Protein AF-A0A9D0VBN8-F1 (afdb_monomer_lite)

Sequence (74 aa):
ARLDRAHLSGFIERLLPMDRDERRALVAIDPDRADYLLAGIHILDRILAMAGCEALIVSVRGLRYGLLAADRAC

Radius of gyration: 15.51 Å; chains: 1; bounding box: 26×42×31 Å

Secondary structure (DSSP, 8-state):
-EEEHHHHHHHHHHHSS--HHHHHHH-SS-GGGGGTHHHHHHHHHHHHHHTT-SEEE--S--HHHHHHHHHTT-

Foldseek 3Di:
DKDFLVNLVVVLVVLVVDDLVRLLVVDPPDSVCSVCVNVVSVVVNVVCVVVVHGIDDDDPDDPVVVVVVVVVVD

Structure (mmCIF, N/CA/C/O backbone):
data_AF-A0A9D0VBN8-F1
#
_entry.id   AF-A0A9D0VBN8-F1
#
loop_
_atom_site.group_PDB
_atom_site.id
_atom_site.type_symbol
_atom_site.label_atom_id
_atom_site.label_alt_id
_atom_site.label_comp_id
_atom_site.label_asym_id
_atom_site.label_entity_id
_atom_site.label_seq_id
_atom_site.pdbx_PDB_ins_code
_atom_site.Cartn_x
_atom_site.Cartn_y
_atom_site.Cartn_z
_atom_site.occupancy
_atom_site.B_iso_or_equiv
_atom_site.auth_seq_id
_atom_site.auth_comp_id
_atom_site.auth_asym_id
_atom_site.auth_atom_id
_atom_site.pdbx_PDB_model_num
ATOM 1 N N . ALA A 1 1 ? 4.148 -4.636 10.025 1.00 90.00 1 ALA A N 1
ATOM 2 C CA . ALA A 1 1 ? 4.575 -3.222 9.907 1.00 90.00 1 ALA A CA 1
ATOM 3 C C . ALA A 1 1 ? 3.352 -2.318 10.030 1.00 90.00 1 ALA A C 1
ATOM 5 O O . ALA A 1 1 ? 2.293 -2.733 9.571 1.00 90.00 1 ALA A O 1
ATOM 6 N N . ARG A 1 2 ? 3.467 -1.142 10.659 1.00 96.31 2 ARG A N 1
ATOM 7 C CA . ARG A 1 2 ? 2.397 -0.128 10.687 1.00 96.31 2 ARG A CA 1
ATOM 8 C C . ARG A 1 2 ? 2.592 0.827 9.510 1.00 96.31 2 ARG A C 1
ATOM 10 O O . ARG A 1 2 ? 3.713 1.274 9.307 1.00 96.31 2 ARG A O 1
ATOM 17 N N . LEU A 1 3 ? 1.528 1.113 8.765 1.00 97.19 3 LEU A N 1
ATOM 18 C CA . LEU A 1 3 ? 1.515 2.095 7.679 1.00 97.19 3 LEU A CA 1
ATOM 19 C C . LEU A 1 3 ? 0.405 3.101 7.956 1.00 97.19 3 LEU A C 1
ATOM 21 O O . LEU A 1 3 ? -0.755 2.707 8.061 1.00 97.19 3 LEU A O 1
ATOM 25 N N . ASP A 1 4 ? 0.766 4.369 8.115 1.00 97.44 4 ASP A N 1
ATOM 26 C CA . ASP A 1 4 ? -0.198 5.461 8.257 1.00 97.44 4 ASP A CA 1
ATOM 27 C C . ASP A 1 4 ? -0.462 6.164 6.921 1.00 97.44 4 ASP A C 1
ATOM 29 O O . ASP A 1 4 ? 0.165 5.875 5.897 1.00 97.44 4 ASP A O 1
ATOM 33 N N . ARG A 1 5 ? -1.409 7.101 6.940 1.00 96.38 5 ARG A N 1
ATOM 34 C CA . ARG A 1 5 ? -1.789 7.882 5.761 1.00 96.38 5 ARG A CA 1
ATOM 35 C C . ARG A 1 5 ? -0.654 8.726 5.177 1.00 96.38 5 ARG A C 1
ATOM 37 O O . ARG A 1 5 ? -0.616 8.902 3.963 1.00 96.38 5 ARG A O 1
ATOM 44 N N . ALA A 1 6 ? 0.287 9.202 5.994 1.00 96.62 6 ALA A N 1
ATOM 45 C CA . ALA A 1 6 ? 1.433 9.967 5.506 1.00 96.62 6 ALA A CA 1
ATOM 46 C C . ALA A 1 6 ? 2.391 9.075 4.705 1.00 96.62 6 ALA A C 1
ATOM 48 O O . ALA A 1 6 ? 2.850 9.471 3.634 1.00 96.62 6 ALA A O 1
ATOM 49 N N . HIS A 1 7 ? 2.618 7.836 5.159 1.00 96.94 7 HIS A N 1
ATOM 50 C CA . HIS A 1 7 ? 3.370 6.856 4.376 1.00 96.94 7 HIS A CA 1
ATOM 51 C C . HIS A 1 7 ? 2.686 6.590 3.028 1.00 96.94 7 HIS A C 1
ATOM 53 O O . HIS A 1 7 ? 3.361 6.575 2.000 1.00 96.94 7 HIS A O 1
ATOM 59 N N . LEU A 1 8 ? 1.357 6.406 3.011 1.00 97.00 8 LEU A N 1
ATOM 60 C CA . LEU A 1 8 ? 0.619 6.168 1.764 1.00 97.00 8 LEU A CA 1
ATOM 61 C C . LEU A 1 8 ? 0.699 7.366 0.807 1.00 97.00 8 LEU A C 1
ATOM 63 O O . LEU A 1 8 ? 0.987 7.157 -0.369 1.00 97.00 8 LEU A O 1
ATOM 67 N N . SER A 1 9 ? 0.522 8.598 1.302 1.00 96.88 9 SER A N 1
ATOM 68 C CA . SER A 1 9 ? 0.675 9.821 0.494 1.00 96.88 9 SER A CA 1
ATOM 69 C C . SER A 1 9 ? 2.070 9.915 -0.117 1.00 96.88 9 SER A C 1
ATOM 71 O O . SER A 1 9 ? 2.199 10.095 -1.324 1.00 96.88 9 SER A O 1
ATOM 73 N N . GLY A 1 10 ? 3.116 9.678 0.680 1.00 97.31 10 GLY A N 1
ATOM 74 C CA . GLY A 1 10 ? 4.494 9.698 0.188 1.00 97.31 10 GLY A CA 1
ATOM 75 C C . GLY A 1 10 ? 4.762 8.644 -0.891 1.00 97.31 10 GLY A C 1
ATOM 76 O O . GLY A 1 10 ? 5.485 8.906 -1.853 1.00 97.31 10 GLY A O 1
ATOM 77 N N . PHE A 1 11 ? 4.151 7.457 -0.792 1.00 95.88 11 PHE A N 1
ATOM 78 C CA . PHE A 1 11 ? 4.226 6.471 -1.871 1.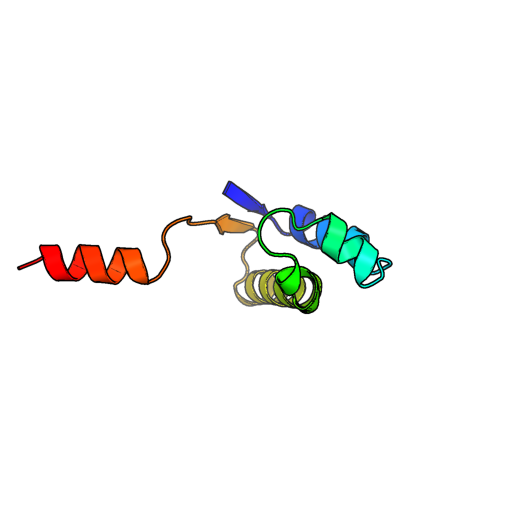00 95.88 11 PHE A CA 1
ATOM 79 C C . PHE A 1 11 ? 3.461 6.905 -3.123 1.00 95.88 11 PHE A C 1
ATOM 81 O O . PHE A 1 11 ? 3.970 6.698 -4.222 1.00 95.88 11 PHE A O 1
ATOM 88 N N . ILE A 1 12 ? 2.276 7.504 -2.982 1.00 96.81 12 ILE A N 1
ATOM 89 C CA . ILE A 1 12 ? 1.505 8.036 -4.117 1.00 96.81 12 ILE A CA 1
ATOM 90 C C . ILE A 1 12 ? 2.326 9.102 -4.842 1.00 96.81 12 ILE A C 1
ATOM 92 O O . ILE A 1 12 ? 2.555 8.972 -6.041 1.00 96.81 12 ILE A O 1
ATOM 96 N N . GLU A 1 13 ? 2.830 10.101 -4.119 1.00 97.62 13 GLU A N 1
ATOM 97 C CA . GLU A 1 13 ? 3.638 11.197 -4.668 1.00 97.62 13 GLU A CA 1
ATOM 98 C C . GLU A 1 13 ? 4.884 10.687 -5.397 1.00 97.62 13 GLU A C 1
ATOM 100 O O . GLU A 1 13 ? 5.235 11.193 -6.460 1.00 97.62 13 GLU A O 1
ATOM 105 N N . ARG A 1 14 ? 5.522 9.638 -4.867 1.00 96.06 14 ARG A N 1
ATOM 106 C CA . ARG A 1 14 ? 6.683 9.005 -5.498 1.00 96.06 14 ARG A CA 1
ATOM 107 C C . ARG A 1 14 ? 6.328 8.206 -6.754 1.00 96.06 14 ARG A C 1
ATOM 109 O O . ARG A 1 14 ? 7.101 8.220 -7.703 1.00 96.06 14 ARG A O 1
ATOM 116 N N . LEU A 1 15 ? 5.218 7.466 -6.748 1.00 95.38 15 LEU A N 1
ATOM 117 C CA . LEU A 1 15 ? 4.854 6.528 -7.822 1.00 95.38 15 LEU A CA 1
ATOM 118 C C . LEU A 1 15 ? 4.078 7.172 -8.973 1.00 95.38 15 LEU A C 1
ATOM 120 O O . LEU A 1 15 ? 4.066 6.618 -10.074 1.00 95.38 15 LEU A O 1
ATOM 124 N N . LEU A 1 16 ? 3.401 8.292 -8.714 1.00 95.81 16 LEU A N 1
ATOM 125 C CA . LEU A 1 16 ? 2.590 9.006 -9.693 1.00 95.81 16 LEU A CA 1
ATOM 126 C C . LEU A 1 16 ? 3.394 9.513 -10.906 1.00 95.81 16 LEU A C 1
ATOM 128 O O . LEU A 1 16 ? 2.926 9.289 -12.021 1.00 95.81 16 LEU A O 1
ATOM 132 N N . PRO A 1 17 ? 4.578 10.144 -10.749 1.00 97.00 17 PRO A N 1
ATOM 133 C CA . PRO A 1 17 ? 5.360 10.606 -11.895 1.00 97.00 17 PRO A CA 1
ATOM 134 C C . PRO A 1 17 ? 6.118 9.479 -12.606 1.00 97.00 17 PRO A C 1
ATOM 136 O O . PRO A 1 17 ? 6.624 9.710 -13.698 1.00 97.00 17 PRO A O 1
ATOM 139 N N . MET A 1 18 ? 6.217 8.292 -11.997 1.00 96.44 18 MET A N 1
ATOM 140 C CA . MET A 1 18 ? 7.005 7.196 -12.549 1.00 96.44 18 MET A CA 1
ATOM 141 C C . MET A 1 18 ? 6.317 6.540 -13.741 1.00 96.44 18 MET A C 1
ATOM 143 O O . MET A 1 18 ? 5.108 6.264 -13.717 1.00 96.44 18 MET A O 1
ATOM 147 N N . ASP A 1 19 ? 7.108 6.201 -14.749 1.00 94.06 19 ASP A N 1
ATOM 148 C CA . ASP A 1 19 ? 6.675 5.327 -15.823 1.00 94.06 19 ASP A CA 1
ATOM 149 C C . ASP A 1 19 ? 6.618 3.853 -15.373 1.00 94.06 19 ASP A C 1
ATOM 151 O O . ASP A 1 19 ? 6.766 3.489 -14.199 1.00 94.06 19 ASP A O 1
ATOM 155 N N . ARG A 1 20 ? 6.304 2.970 -16.319 1.00 91.25 20 ARG A N 1
ATOM 156 C CA . ARG A 1 20 ? 6.190 1.541 -16.041 1.00 91.25 20 ARG A CA 1
ATOM 157 C C . ARG A 1 20 ? 7.525 0.915 -15.637 1.00 91.25 20 ARG A C 1
ATOM 159 O O . ARG A 1 20 ? 7.546 0.130 -14.690 1.00 91.25 20 ARG A O 1
ATOM 166 N N . ASP A 1 21 ? 8.605 1.223 -16.339 1.00 93.06 21 ASP A N 1
ATOM 167 C CA . ASP A 1 21 ? 9.896 0.570 -16.137 1.00 93.06 21 ASP A CA 1
ATOM 168 C C . ASP A 1 21 ? 10.568 1.072 -14.853 1.00 93.06 21 ASP A C 1
ATOM 170 O O . ASP A 1 21 ? 11.103 0.273 -14.079 1.00 93.06 21 ASP A O 1
ATOM 174 N N . GLU A 1 22 ? 10.411 2.358 -14.540 1.00 94.88 22 GLU A N 1
ATOM 175 C CA . GLU A 1 22 ? 10.794 2.947 -13.257 1.00 94.88 22 GLU A CA 1
ATOM 176 C C . GLU A 1 22 ? 10.067 2.268 -12.088 1.00 94.88 22 GLU A C 1
ATOM 178 O O . GLU A 1 22 ? 10.694 1.901 -11.090 1.00 94.88 22 GLU A O 1
ATOM 183 N N . ARG A 1 23 ? 8.755 2.012 -12.216 1.00 94.38 23 ARG A N 1
ATOM 184 C CA . ARG A 1 23 ? 8.004 1.262 -11.194 1.00 94.38 23 ARG A CA 1
ATOM 185 C C . ARG A 1 23 ? 8.453 -0.194 -11.087 1.00 94.38 23 ARG A C 1
ATOM 187 O O . ARG A 1 23 ? 8.524 -0.713 -9.973 1.00 94.38 23 ARG A O 1
ATOM 194 N N . ARG A 1 24 ? 8.780 -0.858 -12.201 1.00 94.00 24 ARG A N 1
ATOM 195 C CA . ARG A 1 24 ? 9.294 -2.242 -12.191 1.00 94.00 24 ARG A CA 1
ATOM 196 C C . ARG A 1 24 ? 10.614 -2.355 -11.441 1.00 94.00 24 ARG A C 1
ATOM 198 O O . ARG A 1 24 ? 10.784 -3.304 -10.680 1.00 94.00 24 ARG A O 1
ATOM 205 N N . ALA A 1 25 ? 11.493 -1.363 -11.568 1.00 92.06 25 ALA A N 1
ATOM 206 C CA . ALA A 1 25 ? 12.752 -1.320 -10.828 1.00 92.06 25 ALA A CA 1
ATOM 207 C C . ALA A 1 25 ? 12.563 -1.249 -9.296 1.00 92.06 25 ALA A C 1
ATOM 209 O O . ALA A 1 25 ? 13.455 -1.643 -8.546 1.00 92.06 25 ALA A O 1
ATOM 210 N N . LEU A 1 26 ? 11.401 -0.790 -8.809 1.00 90.00 26 LEU A N 1
ATOM 211 C CA . LEU A 1 26 ? 11.092 -0.740 -7.376 1.00 90.00 26 LEU A CA 1
ATOM 212 C C . LEU A 1 26 ? 10.625 -2.076 -6.790 1.00 90.00 26 LEU A C 1
ATOM 214 O O . LEU A 1 26 ? 10.678 -2.252 -5.570 1.00 90.00 26 LEU A O 1
ATOM 218 N N . VAL A 1 27 ? 10.145 -3.010 -7.617 1.00 89.69 27 VAL A N 1
ATOM 219 C CA . VAL A 1 27 ? 9.552 -4.266 -7.144 1.00 89.69 27 VAL A CA 1
ATOM 220 C C . VAL A 1 27 ? 10.489 -5.444 -7.403 1.00 89.69 27 VAL A C 1
ATOM 222 O O . VAL A 1 27 ? 10.383 -6.148 -8.400 1.00 89.69 27 VAL A O 1
ATOM 225 N N . ALA A 1 28 ? 11.379 -5.704 -6.445 1.00 79.75 28 ALA A N 1
ATOM 226 C CA . ALA A 1 28 ? 12.431 -6.717 -6.578 1.00 79.75 28 ALA A CA 1
ATOM 227 C C . ALA A 1 28 ? 11.937 -8.178 -6.662 1.00 79.75 28 ALA A C 1
ATOM 229 O O . ALA A 1 28 ? 12.643 -9.030 -7.187 1.00 79.75 28 ALA A O 1
ATOM 230 N N . ILE A 1 29 ? 10.761 -8.489 -6.104 1.00 81.06 29 ILE A N 1
ATOM 231 C CA . ILE A 1 29 ? 10.288 -9.881 -5.960 1.00 81.06 29 ILE A CA 1
ATOM 232 C C . ILE A 1 29 ? 9.423 -10.316 -7.146 1.00 81.06 29 ILE A C 1
ATOM 234 O O . ILE A 1 29 ? 9.437 -11.480 -7.531 1.00 81.06 29 ILE A O 1
ATOM 238 N N . ASP A 1 30 ? 8.629 -9.395 -7.681 1.00 88.88 30 ASP A N 1
ATOM 239 C CA . ASP A 1 30 ? 7.571 -9.696 -8.640 1.00 88.88 30 ASP A CA 1
ATOM 240 C C . ASP A 1 30 ? 7.318 -8.445 -9.498 1.00 88.88 30 ASP A C 1
ATOM 242 O O . ASP A 1 30 ? 6.552 -7.560 -9.096 1.00 88.88 30 ASP A O 1
ATOM 246 N N . PRO A 1 31 ? 8.019 -8.321 -10.640 1.00 89.19 31 PRO A N 1
ATOM 247 C CA . PRO A 1 31 ? 7.969 -7.132 -11.485 1.00 89.19 31 PRO A CA 1
ATOM 248 C C . PRO A 1 31 ? 6.576 -6.816 -12.026 1.00 89.19 31 PRO A C 1
ATOM 250 O O . PRO A 1 31 ? 6.309 -5.670 -12.382 1.00 89.19 31 PRO A O 1
ATOM 253 N N . ASP A 1 32 ? 5.681 -7.800 -12.089 1.00 90.94 32 ASP A N 1
ATOM 254 C CA . ASP A 1 32 ? 4.333 -7.609 -12.627 1.00 90.94 32 ASP A CA 1
ATOM 255 C C . ASP A 1 32 ? 3.429 -6.864 -11.635 1.00 90.94 32 ASP A C 1
ATOM 257 O O . ASP A 1 32 ? 2.441 -6.245 -12.028 1.00 90.94 32 ASP A O 1
ATOM 261 N N . ARG A 1 33 ? 3.823 -6.776 -10.354 1.00 91.88 33 ARG A N 1
ATOM 262 C CA . ARG A 1 33 ? 3.120 -5.922 -9.379 1.00 91.88 33 ARG A CA 1
ATOM 263 C C . ARG A 1 33 ? 3.231 -4.439 -9.682 1.00 91.88 33 ARG A C 1
ATOM 265 O O . ARG A 1 33 ? 2.412 -3.668 -9.184 1.00 91.88 33 ARG A O 1
ATOM 272 N N . ALA A 1 34 ? 4.237 -4.027 -10.450 1.00 93.69 34 ALA A N 1
ATOM 273 C CA . ALA A 1 34 ? 4.427 -2.628 -10.811 1.00 93.69 34 ALA A CA 1
ATOM 274 C C . ALA A 1 34 ? 3.202 -2.049 -11.533 1.00 93.69 34 ALA A C 1
ATOM 276 O O . ALA A 1 34 ? 2.876 -0.879 -11.330 1.00 93.69 34 ALA A O 1
ATOM 277 N N . ASP A 1 35 ? 2.493 -2.883 -12.301 1.00 92.94 35 ASP A N 1
ATOM 278 C CA . ASP A 1 35 ? 1.352 -2.474 -13.121 1.00 92.94 35 ASP A CA 1
ATOM 279 C C . ASP A 1 35 ? 0.136 -2.051 -12.272 1.00 92.94 35 ASP A C 1
ATOM 281 O O . ASP A 1 35 ? -0.670 -1.232 -12.710 1.00 92.94 35 ASP A O 1
ATOM 285 N N . TYR A 1 36 ? 0.018 -2.539 -11.031 1.00 93.88 36 TYR A N 1
ATOM 286 C CA . TYR A 1 36 ? -1.106 -2.230 -10.134 1.00 93.88 36 TYR A CA 1
ATOM 287 C C . TYR A 1 36 ? -0.700 -1.620 -8.785 1.00 93.88 36 TYR A C 1
ATOM 289 O O . TYR A 1 36 ? -1.554 -1.400 -7.923 1.00 93.88 36 TYR A O 1
ATOM 297 N N . LEU A 1 37 ? 0.583 -1.309 -8.587 1.00 92.94 37 LEU A N 1
ATOM 298 C CA . LEU A 1 37 ? 1.095 -0.795 -7.314 1.00 92.94 37 LEU A CA 1
ATOM 299 C C . LEU A 1 37 ? 0.432 0.533 -6.914 1.00 92.94 37 LEU A C 1
ATOM 301 O O . LEU A 1 37 ? -0.044 0.672 -5.787 1.00 92.94 37 LEU A O 1
ATOM 305 N N . LEU A 1 38 ? 0.355 1.482 -7.854 1.00 94.75 38 LEU A N 1
ATOM 306 C CA . LEU A 1 38 ? -0.250 2.797 -7.624 1.00 94.75 38 LEU A CA 1
ATOM 307 C C . LEU A 1 38 ? -1.744 2.675 -7.284 1.00 94.75 38 LEU A C 1
ATOM 309 O O . LEU A 1 38 ? -2.209 3.256 -6.304 1.00 94.75 38 LEU A O 1
ATOM 313 N N . ALA A 1 39 ?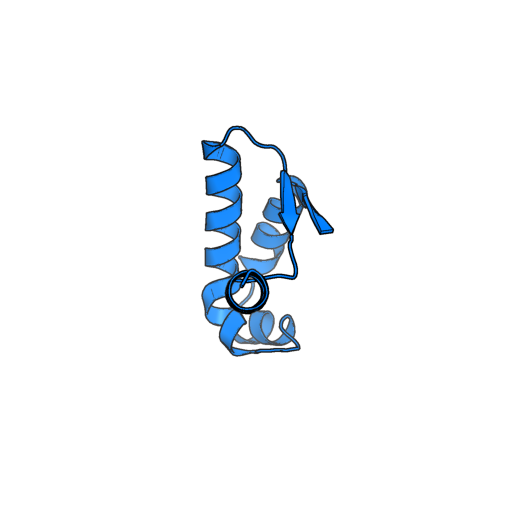 -2.483 1.861 -8.044 1.00 96.19 39 ALA A N 1
ATOM 314 C CA . ALA A 1 39 ? -3.901 1.611 -7.791 1.00 96.19 39 ALA A CA 1
ATOM 315 C C . ALA A 1 39 ? -4.129 0.984 -6.405 1.00 96.19 39 ALA A C 1
ATOM 317 O O . ALA A 1 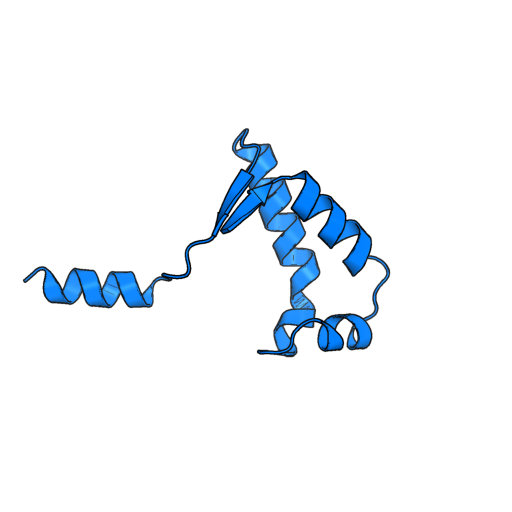39 ? -5.008 1.422 -5.663 1.00 96.19 39 ALA A O 1
ATOM 318 N N . GLY A 1 40 ? -3.304 0.004 -6.024 1.00 96.00 40 GLY A N 1
ATOM 319 C CA . GLY A 1 40 ? -3.380 -0.642 -4.715 1.00 96.00 40 GLY A CA 1
ATOM 320 C C . GLY A 1 40 ? -3.213 0.340 -3.556 1.00 96.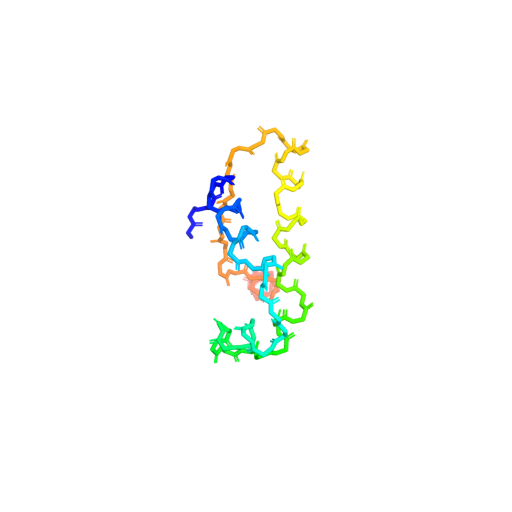00 40 GLY A C 1
ATOM 321 O O . GLY A 1 40 ? -3.967 0.278 -2.586 1.00 96.00 40 GLY A O 1
ATOM 322 N N . ILE A 1 41 ? -2.277 1.286 -3.661 1.00 96.38 41 ILE A N 1
ATOM 323 C CA . ILE A 1 41 ? -2.053 2.279 -2.602 1.00 96.38 41 ILE A CA 1
ATOM 324 C C . ILE A 1 41 ? -3.232 3.255 -2.491 1.00 96.38 41 ILE A C 1
ATOM 326 O O . ILE A 1 41 ? -3.664 3.544 -1.375 1.00 96.38 41 ILE A O 1
ATOM 330 N N . HIS A 1 42 ? -3.814 3.696 -3.611 1.00 97.31 42 HIS A N 1
ATOM 331 C CA . HIS A 1 42 ? -5.028 4.521 -3.581 1.00 97.31 42 HIS A CA 1
ATOM 332 C C . HIS A 1 42 ? -6.216 3.800 -2.936 1.00 97.31 42 HIS A C 1
ATOM 334 O O . HIS A 1 42 ? -6.966 4.412 -2.175 1.00 97.31 42 HIS A O 1
ATOM 340 N N . ILE A 1 43 ? -6.377 2.498 -3.198 1.00 97.88 43 ILE A N 1
ATOM 341 C CA . ILE A 1 43 ? -7.412 1.683 -2.550 1.00 97.88 43 ILE A CA 1
ATOM 342 C C . ILE A 1 43 ? -7.206 1.675 -1.030 1.00 97.88 43 ILE A C 1
ATOM 344 O O . ILE A 1 43 ? -8.160 1.897 -0.287 1.00 97.88 43 ILE A O 1
ATOM 348 N N . LEU A 1 44 ? -5.974 1.469 -0.557 1.00 97.69 44 LEU A N 1
ATOM 349 C CA . LEU A 1 44 ? -5.669 1.464 0.876 1.00 97.69 44 LEU A CA 1
ATOM 350 C C . LEU A 1 44 ? -5.922 2.825 1.537 1.00 97.69 44 LEU A C 1
ATOM 352 O O . LEU A 1 44 ? -6.553 2.864 2.594 1.00 97.69 44 LEU A O 1
ATOM 356 N N . ASP A 1 45 ? -5.483 3.928 0.921 1.00 97.38 45 ASP A N 1
ATOM 357 C CA . ASP A 1 45 ? -5.735 5.277 1.450 1.00 97.38 45 ASP A CA 1
ATOM 358 C C . ASP A 1 45 ? -7.239 5.561 1.530 1.00 97.38 45 ASP A C 1
ATOM 360 O O . ASP A 1 45 ? -7.739 6.047 2.550 1.00 97.38 45 ASP A O 1
ATOM 364 N N . ARG A 1 46 ? -7.997 5.162 0.499 1.00 97.94 46 ARG A N 1
ATOM 365 C CA . ARG A 1 46 ? -9.445 5.353 0.494 1.00 97.94 46 ARG A CA 1
ATOM 366 C C . ARG A 1 46 ? -10.150 4.510 1.553 1.00 97.94 46 ARG A C 1
ATOM 368 O O . ARG A 1 46 ? -11.069 5.018 2.192 1.00 97.94 46 ARG A O 1
ATOM 375 N N . ILE A 1 47 ? -9.721 3.266 1.767 1.00 98.19 47 ILE A N 1
ATOM 376 C CA . ILE A 1 47 ? -10.252 2.401 2.831 1.00 98.19 47 ILE A CA 1
ATOM 377 C C . ILE A 1 47 ? -10.002 3.026 4.204 1.00 98.19 47 ILE A C 1
ATOM 379 O O . ILE A 1 47 ? -10.933 3.098 5.002 1.00 98.19 47 ILE A O 1
ATOM 383 N N . LEU A 1 48 ? -8.786 3.513 4.474 1.00 97.94 48 LEU A N 1
ATOM 384 C CA . LEU A 1 48 ? -8.465 4.188 5.735 1.00 97.94 48 LEU A CA 1
ATOM 385 C C . LEU A 1 48 ? -9.359 5.410 5.965 1.00 97.94 48 LEU A C 1
ATOM 387 O O . LEU A 1 48 ? -9.956 5.541 7.034 1.00 97.94 48 LEU A O 1
ATOM 391 N N . ALA A 1 49 ? -9.529 6.244 4.936 1.00 96.94 49 ALA A N 1
ATOM 392 C CA . ALA A 1 49 ? -10.412 7.403 4.993 1.00 96.94 49 ALA A CA 1
ATOM 393 C C . ALA A 1 49 ? -11.880 7.015 5.251 1.00 96.94 49 ALA A C 1
ATOM 395 O O . ALA A 1 49 ? -12.551 7.651 6.059 1.00 96.94 49 ALA A O 1
ATOM 396 N N . MET A 1 50 ? -12.386 5.967 4.592 1.00 98.19 50 MET A N 1
ATOM 397 C CA . MET A 1 50 ? -13.762 5.487 4.778 1.00 98.19 50 MET A CA 1
ATOM 398 C C . MET A 1 50 ? -13.986 4.835 6.147 1.00 98.19 50 MET A C 1
ATOM 400 O O . MET A 1 50 ? -15.076 4.943 6.701 1.00 98.19 50 MET A O 1
ATOM 404 N N . ALA A 1 51 ? -12.969 4.171 6.693 1.00 97.88 51 ALA A N 1
ATOM 405 C CA . ALA A 1 51 ? -13.020 3.521 7.998 1.00 97.88 51 ALA A CA 1
ATOM 406 C C . ALA A 1 51 ? -12.753 4.481 9.174 1.00 97.88 51 ALA A C 1
ATOM 408 O O . ALA A 1 51 ? -12.802 4.044 10.322 1.00 97.88 51 ALA A O 1
ATOM 409 N N . GLY A 1 52 ? -12.426 5.754 8.914 1.00 97.81 52 GLY A N 1
ATOM 410 C CA . GLY A 1 52 ? -12.035 6.713 9.955 1.00 97.81 52 GLY A CA 1
ATOM 411 C C . GLY A 1 52 ? -10.761 6.298 10.700 1.00 97.81 52 GLY A C 1
ATOM 412 O O . GLY A 1 52 ? -10.636 6.536 11.899 1.00 97.81 52 GLY A O 1
ATOM 413 N N . CYS A 1 53 ? -9.845 5.614 10.011 1.00 98.12 53 CYS A N 1
ATOM 414 C CA . CYS A 1 53 ? -8.625 5.059 10.585 1.00 98.12 53 CYS A CA 1
ATOM 415 C C . CYS A 1 53 ? -7.388 5.795 10.059 1.00 98.12 53 CYS A C 1
ATOM 417 O O . CYS A 1 53 ? -7.242 6.010 8.860 1.00 98.12 53 CYS A O 1
ATOM 419 N N . GLU A 1 54 ? -6.436 6.083 10.946 1.00 97.50 54 GLU A N 1
ATOM 420 C CA . GLU A 1 54 ? -5.198 6.790 10.577 1.00 97.50 54 GLU A CA 1
ATOM 421 C C . GLU A 1 54 ? -4.087 5.864 10.069 1.00 97.50 54 GLU A C 1
ATOM 423 O O . GLU A 1 54 ? -3.098 6.316 9.493 1.00 97.50 54 GLU A O 1
ATOM 428 N N . ALA A 1 55 ? -4.214 4.556 10.301 1.00 98.06 55 ALA A N 1
ATOM 429 C CA . ALA A 1 55 ? -3.206 3.584 9.909 1.00 98.06 55 ALA A CA 1
ATOM 430 C C . ALA A 1 55 ? -3.747 2.160 9.834 1.00 98.06 55 ALA A C 1
ATOM 432 O O . ALA A 1 55 ? -4.750 1.817 10.458 1.00 98.06 55 ALA A O 1
ATOM 433 N N . LEU A 1 56 ? -2.993 1.314 9.138 1.00 97.69 56 LEU A N 1
ATOM 434 C CA . LEU A 1 56 ? -3.188 -0.126 9.055 1.00 97.69 56 LEU A CA 1
ATOM 435 C C . LEU A 1 56 ? -1.968 -0.886 9.584 1.00 97.69 56 LEU A C 1
ATOM 437 O O . LEU A 1 56 ? -0.847 -0.371 9.632 1.00 97.69 56 LEU A O 1
ATOM 441 N N . ILE A 1 57 ? -2.190 -2.146 9.954 1.00 97.62 57 ILE A N 1
ATOM 442 C CA . ILE A 1 57 ? -1.130 -3.099 10.286 1.00 97.62 57 ILE A CA 1
ATOM 443 C C . ILE A 1 57 ? -1.046 -4.144 9.177 1.00 97.62 57 ILE A C 1
ATOM 445 O O . ILE A 1 57 ? -2.013 -4.841 8.882 1.00 97.62 57 ILE A O 1
ATOM 449 N N . VAL A 1 58 ? 0.137 -4.282 8.583 1.00 95.44 58 VAL A N 1
ATOM 450 C CA . VAL A 1 58 ? 0.416 -5.297 7.565 1.00 95.44 58 VAL A CA 1
ATOM 451 C C . VAL A 1 58 ? 0.651 -6.648 8.235 1.00 95.44 58 VAL A C 1
ATOM 453 O O . VAL A 1 58 ? 1.613 -6.808 8.996 1.00 95.44 58 VAL A O 1
ATOM 456 N N . SER A 1 59 ? -0.202 -7.618 7.903 1.00 94.88 59 SER A N 1
ATOM 457 C CA . SER A 1 59 ? -0.024 -9.034 8.229 1.00 94.88 59 SER A CA 1
ATOM 458 C C . SER A 1 59 ? 0.710 -9.749 7.098 1.00 94.88 59 SER A C 1
ATOM 460 O O . SER A 1 59 ? 0.330 -9.641 5.936 1.00 94.88 59 SER A O 1
ATOM 462 N N . VAL A 1 60 ? 1.722 -10.545 7.445 1.00 92.69 60 VAL A N 1
ATOM 463 C CA . VAL A 1 60 ? 2.392 -11.460 6.500 1.00 92.69 60 VAL A CA 1
ATOM 464 C C . VAL A 1 60 ? 1.603 -12.756 6.275 1.00 92.69 60 VAL A C 1
ATOM 466 O O . VAL A 1 60 ? 1.939 -13.553 5.402 1.00 92.69 60 VAL A O 1
ATOM 469 N N . ARG A 1 61 ? 0.546 -12.986 7.064 1.00 94.38 61 ARG A N 1
ATOM 470 C CA . ARG A 1 61 ? -0.301 -14.179 6.980 1.00 94.38 61 ARG A CA 1
ATOM 471 C C . ARG A 1 61 ? -1.543 -13.880 6.150 1.00 94.38 61 ARG A C 1
ATOM 473 O O . ARG A 1 61 ? -2.449 -13.199 6.624 1.00 94.38 61 ARG A O 1
ATOM 480 N N . GLY A 1 62 ? -1.561 -14.400 4.926 1.00 91.81 62 GLY A N 1
ATOM 481 C CA . GLY A 1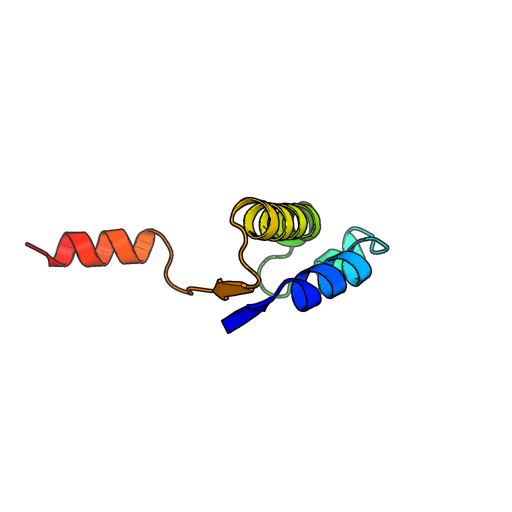 62 ? -2.735 -14.404 4.050 1.00 91.81 62 GLY A CA 1
ATOM 482 C C . GLY A 1 62 ? -3.596 -15.664 4.201 1.00 91.81 62 GLY A C 1
ATOM 483 O O . GLY A 1 62 ? -3.340 -16.507 5.060 1.00 91.81 62 GLY A O 1
ATOM 484 N N . LEU A 1 63 ? -4.575 -15.825 3.305 1.00 94.50 63 LEU A N 1
ATOM 485 C CA . LEU A 1 63 ? -5.604 -16.881 3.345 1.00 94.50 63 LEU A CA 1
ATOM 486 C C . LEU A 1 63 ? -5.059 -18.301 3.572 1.00 94.50 63 LEU A C 1
ATOM 488 O O . LEU A 1 63 ? -5.620 -19.052 4.363 1.00 94.50 63 LEU A O 1
ATOM 492 N N . ARG A 1 64 ? -3.927 -18.654 2.947 1.00 95.31 64 ARG A N 1
ATOM 493 C CA . ARG A 1 64 ? -3.298 -19.984 3.078 1.00 95.31 64 ARG A CA 1
ATOM 494 C C . ARG A 1 64 ? -2.965 -20.371 4.527 1.00 95.31 64 ARG A C 1
ATOM 496 O O . ARG A 1 64 ? -3.047 -21.538 4.883 1.00 95.31 64 ARG A O 1
ATOM 503 N N . TYR A 1 65 ? -2.618 -19.394 5.368 1.00 95.38 65 TYR A N 1
ATOM 504 C CA . TYR A 1 65 ? -2.365 -19.635 6.790 1.00 95.38 65 TYR A CA 1
ATOM 505 C C . TYR A 1 65 ? -3.665 -19.893 7.553 1.00 95.38 65 TYR A C 1
ATOM 507 O O . TYR A 1 65 ? -3.659 -20.669 8.501 1.00 95.38 65 TYR A O 1
ATOM 515 N N . GLY A 1 66 ? -4.766 -19.264 7.129 1.00 92.69 66 GLY A N 1
ATOM 516 C CA . GLY A 1 66 ? -6.100 -19.529 7.664 1.00 92.69 66 GLY A CA 1
ATOM 517 C C . GLY A 1 66 ? -6.563 -20.949 7.350 1.00 92.69 66 GLY A C 1
ATOM 518 O O . GLY A 1 66 ? -7.054 -21.624 8.245 1.00 92.69 66 GLY A O 1
ATOM 519 N N . LEU A 1 67 ? -6.317 -21.432 6.126 1.00 94.44 67 LEU A N 1
ATOM 520 C CA . LEU A 1 67 ? -6.609 -22.820 5.743 1.00 94.44 67 LEU A CA 1
ATOM 521 C C . LEU A 1 67 ? -5.824 -23.822 6.598 1.00 94.44 67 LEU A C 1
ATOM 523 O O . LEU A 1 67 ? -6.421 -24.724 7.171 1.00 94.44 67 LEU A O 1
ATOM 527 N N . LEU A 1 68 ? -4.509 -23.626 6.753 1.00 93.94 68 LEU A N 1
ATOM 528 C CA . LEU A 1 68 ? -3.680 -24.502 7.591 1.00 93.94 68 LEU A CA 1
ATOM 529 C C . LEU A 1 68 ? -4.101 -24.480 9.070 1.00 93.94 68 LEU A C 1
ATOM 531 O O . LEU A 1 68 ? -4.033 -25.499 9.748 1.00 93.94 68 LEU A O 1
ATOM 535 N N . ALA A 1 69 ? -4.495 -23.316 9.592 1.00 91.88 69 ALA A N 1
ATOM 536 C CA . ALA A 1 69 ? -4.968 -23.203 10.968 1.00 91.88 69 ALA A CA 1
ATOM 537 C C . ALA A 1 69 ? -6.323 -23.899 11.169 1.00 91.88 69 ALA A C 1
ATOM 539 O O . ALA A 1 69 ? -6.515 -24.534 12.200 1.00 91.88 69 ALA A O 1
ATOM 540 N N . AL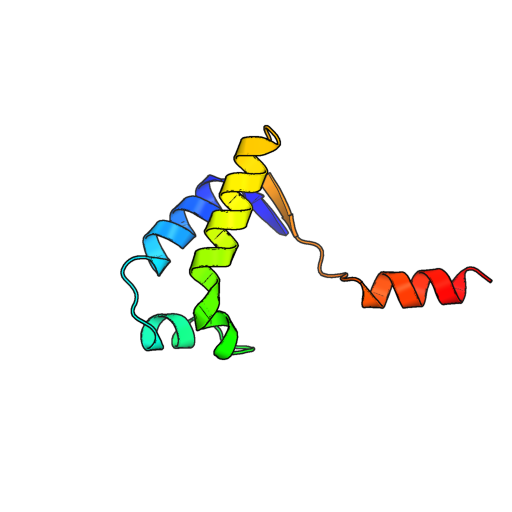A A 1 70 ? -7.230 -23.797 10.191 1.00 86.88 70 ALA A N 1
ATOM 541 C CA . ALA A 1 70 ? -8.532 -24.459 10.220 1.00 86.88 70 ALA A CA 1
ATOM 542 C C . ALA A 1 70 ? -8.407 -25.987 10.120 1.00 86.88 70 ALA A C 1
ATOM 544 O O . ALA A 1 70 ? -9.088 -26.698 10.847 1.00 86.88 70 ALA A O 1
ATOM 545 N N . ASP A 1 71 ? -7.499 -26.481 9.275 1.00 79.69 71 ASP A N 1
ATOM 546 C CA . ASP A 1 71 ? -7.215 -27.914 9.113 1.00 79.69 71 ASP A CA 1
ATOM 547 C C . ASP A 1 71 ? -6.675 -28.555 10.407 1.00 79.69 71 ASP A C 1
ATOM 549 O O . ASP A 1 71 ? -7.042 -29.666 10.769 1.00 79.69 71 ASP A O 1
ATOM 553 N N . ARG A 1 72 ? -5.865 -27.811 11.172 1.00 73.38 72 ARG A N 1
ATOM 554 C CA . ARG A 1 72 ? -5.325 -28.246 12.475 1.00 73.38 72 ARG A CA 1
ATOM 555 C C . ARG A 1 72 ? -6.299 -28.116 13.649 1.00 73.38 72 ARG A C 1
ATOM 557 O O . ARG A 1 72 ? -5.912 -28.421 14.774 1.00 73.38 72 ARG A O 1
ATOM 564 N N . ALA A 1 73 ? -7.503 -27.596 13.427 1.00 68.62 73 ALA A N 1
ATOM 565 C CA . ALA A 1 73 ? -8.504 -27.405 14.476 1.00 68.62 73 ALA A CA 1
ATOM 566 C C . ALA A 1 73 ? -9.398 -28.644 14.697 1.00 68.62 73 ALA A C 1
ATOM 568 O O . ALA A 1 73 ? -10.353 -28.554 15.469 1.00 68.62 73 ALA A O 1
ATOM 569 N N . CYS A 1 74 ? -9.099 -29.764 14.026 1.00 49.09 74 CYS A N 1
ATOM 570 C CA . CYS A 1 74 ? -9.772 -31.052 14.179 1.00 49.09 74 CYS A CA 1
ATOM 571 C C . CYS A 1 74 ? -8.941 -32.044 15.003 1.00 49.09 74 CYS A C 1
ATOM 573 O O . CYS A 1 74 ? -7.696 -32.034 14.867 1.00 49.09 74 CYS A O 1
#

pLDDT: mean 93.16, std 7.51, range [49.09, 98.19]